Protein AF-A0AAU6Z6U8-F1 (afdb_monomer_lite)

Foldseek 3Di:
DDPPPPPVPVPQDKDKAQDFDQAWDWKDWPVGNPRIDTDHGRDGHHADVPHITMIGHDDPD

Structure (mmCIF, N/CA/C/O backbone):
data_AF-A0AAU6Z6U8-F1
#
_entry.id   AF-A0AAU6Z6U8-F1
#
loop_
_atom_site.group_PDB
_atom_site.id
_atom_site.type_symbol
_atom_site.label_atom_id
_atom_site.label_alt_id
_atom_site.label_comp_id
_atom_site.label_asym_id
_atom_site.label_entity_id
_atom_site.label_seq_id
_atom_site.pdbx_PDB_ins_code
_atom_site.Cartn_x
_atom_site.Cartn_y
_atom_site.Cartn_z
_atom_site.occupancy
_atom_site.B_iso_or_equiv
_atom_site.auth_seq_id
_atom_site.auth_comp_id
_atom_site.auth_asym_id
_atom_site.auth_atom_id
_atom_site.pdbx_PDB_model_num
ATOM 1 N N . MET A 1 1 ? 26.363 -30.986 -9.237 1.00 40.50 1 MET A N 1
ATOM 2 C CA . MET A 1 1 ? 26.042 -29.627 -9.734 1.00 40.50 1 MET A CA 1
ATOM 3 C C . MET A 1 1 ? 24.688 -29.210 -9.169 1.00 40.50 1 MET A C 1
ATOM 5 O O . MET A 1 1 ? 23.692 -29.824 -9.526 1.00 40.50 1 MET A O 1
ATOM 9 N N . LYS A 1 2 ? 24.632 -28.255 -8.229 1.00 41.56 2 LYS A N 1
ATOM 10 C CA . LYS A 1 2 ? 23.366 -27.791 -7.630 1.00 41.56 2 LYS A CA 1
ATOM 11 C C . LYS A 1 2 ? 22.744 -26.737 -8.552 1.00 41.56 2 LYS A C 1
ATOM 13 O O . LYS A 1 2 ? 23.207 -25.604 -8.588 1.00 41.56 2 LYS A O 1
ATOM 18 N N . ARG A 1 3 ? 21.735 -27.128 -9.335 1.00 46.66 3 ARG A N 1
ATOM 19 C CA . ARG A 1 3 ? 20.895 -26.198 -10.103 1.00 46.66 3 ARG A CA 1
ATOM 20 C C . ARG A 1 3 ? 19.961 -25.515 -9.109 1.00 46.66 3 ARG A C 1
ATOM 22 O O . ARG A 1 3 ? 18.945 -26.089 -8.736 1.00 46.66 3 ARG A O 1
ATOM 29 N N . ILE A 1 4 ? 20.336 -24.334 -8.630 1.00 54.84 4 ILE A N 1
ATOM 30 C CA . ILE A 1 4 ? 19.405 -23.480 -7.895 1.00 54.84 4 ILE A CA 1
ATOM 31 C C . ILE A 1 4 ? 18.456 -22.949 -8.964 1.00 54.84 4 ILE A C 1
ATOM 33 O O . ILE A 1 4 ? 18.809 -22.050 -9.725 1.00 54.84 4 ILE A O 1
ATOM 37 N N . ALA A 1 5 ? 17.295 -23.586 -9.103 1.00 52.91 5 ALA A N 1
ATOM 38 C CA . ALA A 1 5 ? 16.194 -22.993 -9.833 1.00 52.91 5 ALA A CA 1
ATOM 39 C C . ALA A 1 5 ? 15.896 -21.674 -9.119 1.00 52.91 5 ALA A C 1
ATOM 41 O O . ALA A 1 5 ? 15.365 -21.674 -8.011 1.00 52.91 5 ALA A O 1
ATOM 42 N N . LEU A 1 6 ? 16.317 -20.556 -9.712 1.00 55.62 6 LEU A N 1
ATOM 43 C CA . LEU A 1 6 ? 15.803 -19.243 -9.362 1.00 55.62 6 LEU A CA 1
ATOM 44 C C . LEU A 1 6 ? 14.330 -19.295 -9.738 1.00 55.62 6 LEU A C 1
ATOM 46 O O . LEU A 1 6 ? 13.947 -18.969 -10.862 1.00 55.62 6 LEU A O 1
ATOM 50 N N . LEU A 1 7 ? 13.521 -19.800 -8.810 1.00 53.75 7 LEU A N 1
ATOM 51 C CA . LEU A 1 7 ? 12.093 -19.617 -8.800 1.00 53.75 7 LEU A CA 1
ATOM 52 C C . LEU A 1 7 ? 11.928 -18.098 -8.721 1.00 53.75 7 LEU A C 1
ATOM 54 O O . LEU A 1 7 ? 11.881 -17.509 -7.647 1.00 53.75 7 LEU A O 1
ATOM 58 N N . ARG A 1 8 ? 11.910 -17.440 -9.889 1.00 48.12 8 ARG A N 1
ATOM 59 C CA . ARG A 1 8 ? 11.254 -16.150 -10.092 1.00 48.12 8 ARG A CA 1
ATOM 60 C C . ARG A 1 8 ? 9.771 -16.407 -9.880 1.00 48.12 8 ARG A C 1
ATOM 62 O O . ARG A 1 8 ? 8.961 -16.289 -10.795 1.00 48.12 8 ARG A O 1
ATOM 69 N N . GLU A 1 9 ? 9.422 -16.829 -8.677 1.00 46.44 9 GLU A N 1
ATOM 70 C CA . GLU A 1 9 ? 8.089 -16.669 -8.182 1.00 46.44 9 GLU A CA 1
ATOM 71 C C . GLU A 1 9 ? 7.923 -15.155 -8.222 1.00 46.44 9 GLU A C 1
ATOM 73 O O . GLU A 1 9 ? 8.608 -14.408 -7.519 1.00 46.44 9 GLU A O 1
ATOM 78 N N . ARG A 1 10 ? 7.127 -14.680 -9.181 1.00 51.84 10 ARG A N 1
ATOM 79 C CA . ARG A 1 10 ? 6.620 -13.313 -9.190 1.00 51.84 10 ARG A CA 1
ATOM 80 C C . ARG A 1 10 ? 5.689 -13.202 -7.984 1.00 51.84 10 ARG A C 1
ATOM 82 O O . ARG A 1 10 ? 4.487 -13.039 -8.152 1.00 51.84 10 ARG A O 1
ATOM 89 N N . VAL A 1 11 ? 6.222 -13.376 -6.775 1.00 55.91 11 VAL A N 1
ATOM 90 C CA . VAL A 1 11 ? 5.515 -13.048 -5.553 1.00 55.91 11 VAL A CA 1
ATOM 91 C C . VAL A 1 11 ? 5.360 -11.552 -5.664 1.00 55.91 11 VAL A C 1
ATOM 93 O O . VAL A 1 11 ? 6.334 -10.815 -5.515 1.00 55.91 11 VAL A O 1
ATOM 96 N N . SER A 1 12 ? 4.168 -11.107 -6.054 1.00 61.47 12 SER A N 1
ATOM 97 C CA . SER A 1 12 ? 3.772 -9.718 -5.901 1.00 61.47 12 SER A CA 1
ATOM 98 C C . SER A 1 12 ? 4.083 -9.379 -4.453 1.00 61.47 12 SER A C 1
ATOM 100 O O . SER A 1 12 ? 3.468 -9.980 -3.566 1.00 61.47 12 SER A O 1
ATOM 102 N N . PRO A 1 13 ? 5.100 -8.546 -4.183 1.00 78.06 13 PRO A N 1
A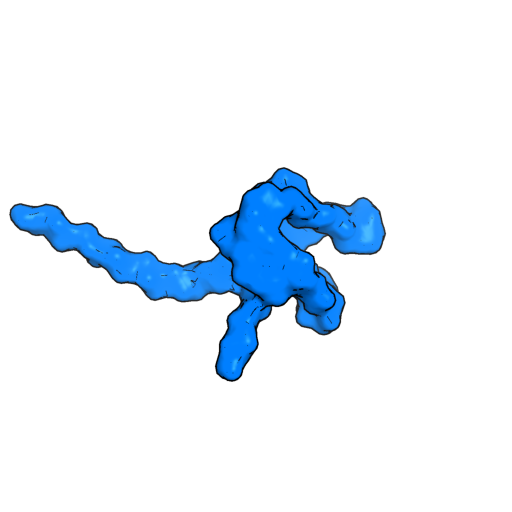TOM 103 C CA . PRO A 1 13 ? 5.577 -8.438 -2.825 1.00 78.06 13 PRO A CA 1
ATOM 104 C C . PRO A 1 13 ? 4.440 -7.854 -1.985 1.00 78.06 13 PRO A C 1
ATOM 106 O O . PRO A 1 13 ? 3.755 -6.912 -2.396 1.00 78.06 13 PRO A O 1
ATOM 109 N N . ALA A 1 14 ? 4.185 -8.508 -0.859 1.00 85.88 14 ALA A N 1
ATOM 110 C CA . ALA A 1 14 ? 3.155 -8.153 0.098 1.00 85.88 14 ALA A CA 1
ATOM 111 C C . ALA A 1 14 ? 3.819 -7.979 1.464 1.00 85.88 14 ALA A C 1
ATOM 113 O O . ALA A 1 14 ? 4.754 -8.709 1.794 1.00 85.88 14 ALA A O 1
ATOM 114 N N . GLY A 1 15 ? 3.354 -7.015 2.250 1.00 90.00 15 GLY A N 1
ATOM 115 C CA . GLY A 1 15 ? 3.864 -6.770 3.593 1.00 90.00 15 GLY A CA 1
ATOM 116 C C . GLY A 1 15 ? 2.758 -6.319 4.528 1.00 90.00 15 GLY A C 1
ATOM 117 O O . GLY A 1 15 ? 1.865 -5.575 4.141 1.00 90.00 15 GLY A O 1
ATOM 118 N N . THR A 1 16 ? 2.784 -6.792 5.765 1.00 92.81 16 THR A N 1
ATOM 119 C CA . THR A 1 16 ? 1.839 -6.362 6.798 1.00 92.81 16 THR A CA 1
ATOM 120 C C . THR A 1 16 ? 2.218 -4.994 7.350 1.00 92.81 16 THR A C 1
ATOM 122 O O . THR A 1 16 ? 3.389 -4.616 7.343 1.00 92.81 16 THR A O 1
ATOM 125 N N . THR A 1 17 ? 1.240 -4.261 7.878 1.00 93.44 17 THR A N 1
ATOM 126 C CA . THR A 1 17 ? 1.495 -3.093 8.728 1.00 93.44 17 THR A CA 1
ATOM 127 C C . THR A 1 17 ? 2.568 -3.408 9.778 1.00 93.44 17 THR A C 1
ATOM 129 O O . THR A 1 17 ? 2.533 -4.459 10.415 1.00 93.44 17 THR A O 1
ATOM 132 N N . GLY A 1 18 ? 3.529 -2.501 9.952 1.00 92.50 18 GLY A N 1
ATOM 133 C CA . GLY A 1 18 ? 4.672 -2.674 10.851 1.00 92.50 18 GLY A CA 1
ATOM 134 C C . GLY A 1 18 ? 5.861 -3.421 10.237 1.00 92.50 18 GLY A C 1
ATOM 135 O O . GLY A 1 18 ? 6.950 -3.392 10.804 1.00 92.50 18 GLY A O 1
ATOM 136 N N . SER A 1 19 ? 5.706 -4.056 9.072 1.00 91.56 19 SER A N 1
ATOM 137 C CA . SER A 1 19 ? 6.818 -4.678 8.348 1.00 91.56 19 SER A CA 1
ATOM 138 C C . SER A 1 19 ? 7.543 -3.672 7.456 1.00 91.56 19 SER A C 1
ATOM 140 O O . SER A 1 19 ? 6.935 -2.738 6.933 1.00 91.56 19 SER A O 1
ATOM 142 N N . HIS A 1 20 ? 8.843 -3.886 7.255 1.00 91.38 20 HIS A N 1
ATOM 143 C CA . HIS A 1 20 ? 9.625 -3.109 6.299 1.00 91.38 20 HIS A CA 1
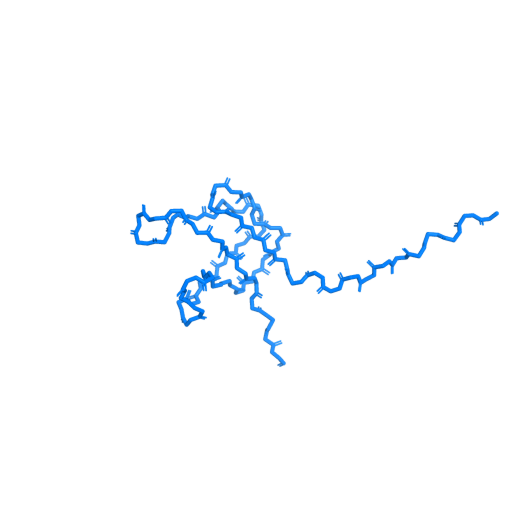ATOM 144 C C . HIS A 1 20 ? 9.190 -3.425 4.866 1.00 91.38 20 HIS A C 1
ATOM 146 O O . HIS A 1 20 ? 8.998 -4.582 4.489 1.00 91.38 20 HIS A O 1
ATOM 152 N N . CYS A 1 21 ? 9.065 -2.378 4.066 1.00 90.69 21 CYS A N 1
ATOM 153 C CA . CYS A 1 21 ? 8.739 -2.440 2.660 1.00 90.69 21 CYS A CA 1
ATOM 154 C C . CYS A 1 21 ? 9.889 -3.122 1.904 1.00 90.69 21 CYS A C 1
ATOM 156 O O . CYS A 1 21 ? 11.018 -2.628 1.943 1.00 90.69 21 CYS A O 1
ATOM 158 N N . PRO A 1 22 ? 9.637 -4.240 1.207 1.00 88.44 22 PRO A N 1
ATOM 159 C CA . PRO A 1 22 ? 10.692 -5.000 0.543 1.00 88.44 22 PRO A CA 1
ATOM 160 C C . PRO A 1 22 ? 11.180 -4.354 -0.759 1.00 88.44 22 PRO A C 1
ATOM 162 O O . PRO A 1 22 ? 12.213 -4.759 -1.277 1.00 88.44 22 PRO A O 1
ATOM 165 N N . ALA A 1 23 ? 10.425 -3.412 -1.338 1.00 88.19 23 ALA A N 1
ATOM 166 C CA . ALA A 1 23 ? 10.802 -2.747 -2.582 1.00 88.19 23 ALA A CA 1
ATOM 167 C C . ALA A 1 23 ? 10.076 -1.411 -2.761 1.00 88.19 23 ALA A C 1
ATOM 169 O O . ALA A 1 23 ? 8.862 -1.319 -2.561 1.00 88.19 23 ALA A O 1
ATOM 170 N N . SER A 1 24 ? 10.796 -0.406 -3.258 1.00 90.19 24 SER A N 1
ATOM 171 C CA . SER A 1 24 ? 10.212 0.887 -3.618 1.00 90.19 24 SER A CA 1
ATOM 172 C C . SER A 1 24 ? 9.146 0.756 -4.715 1.00 90.19 24 SER A C 1
ATOM 174 O O . SER A 1 24 ? 9.301 -0.013 -5.673 1.00 90.19 24 SER A O 1
ATOM 176 N N . GLY A 1 25 ? 8.062 1.521 -4.607 1.00 92.06 25 GLY A N 1
ATOM 177 C CA . GLY A 1 25 ? 7.029 1.616 -5.638 1.00 92.06 25 GLY A CA 1
ATOM 178 C C . GLY A 1 25 ? 5.646 1.941 -5.090 1.00 92.06 25 GLY A C 1
ATOM 179 O O . GLY A 1 25 ? 5.503 2.422 -3.969 1.00 92.06 25 GLY A O 1
ATOM 180 N N . LEU A 1 26 ? 4.633 1.661 -5.907 1.00 92.94 26 LEU A N 1
ATOM 181 C CA . LEU A 1 26 ? 3.227 1.818 -5.555 1.00 92.94 26 LEU A CA 1
ATOM 182 C C . LEU A 1 26 ? 2.725 0.590 -4.798 1.00 92.94 26 LEU A C 1
ATOM 184 O O . LEU A 1 26 ? 2.964 -0.550 -5.199 1.00 92.94 26 LEU A O 1
ATOM 188 N N . TRP A 1 27 ? 1.989 0.826 -3.725 1.00 93.19 27 TRP A N 1
ATOM 189 C CA . TRP A 1 27 ? 1.396 -0.189 -2.871 1.00 93.19 27 TRP A CA 1
ATOM 190 C C . TRP A 1 27 ? -0.029 0.205 -2.526 1.00 93.19 27 TRP A C 1
ATOM 192 O O . TRP A 1 27 ? -0.333 1.379 -2.368 1.00 93.19 27 TRP A O 1
ATOM 202 N N . SER A 1 28 ? -0.904 -0.773 -2.371 1.00 93.94 28 SER A N 1
ATOM 203 C CA . SER A 1 28 ? -2.277 -0.548 -1.927 1.00 93.94 28 SER A CA 1
ATOM 204 C C . SER A 1 28 ? -2.600 -1.484 -0.768 1.00 93.94 28 SER A C 1
ATOM 206 O O . SER A 1 28 ? -2.139 -2.633 -0.788 1.00 93.94 28 SER A O 1
ATOM 208 N N . PRO 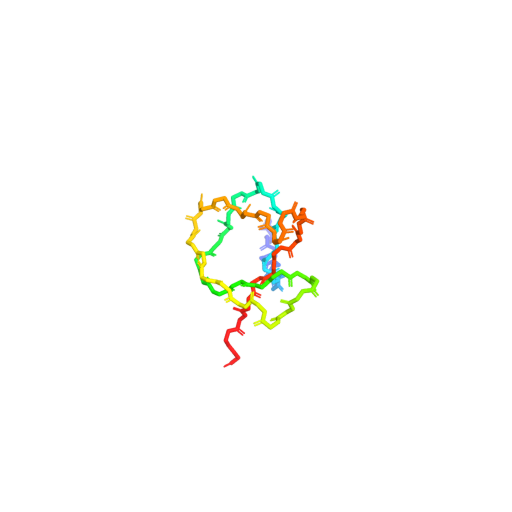A 1 29 ? -3.398 -1.052 0.214 1.00 94.06 29 PRO A N 1
ATOM 209 C CA . PRO A 1 29 ? -3.905 -1.950 1.235 1.00 94.06 29 PRO A CA 1
ATOM 210 C C . PRO A 1 29 ? -4.859 -2.969 0.595 1.00 94.06 29 PRO A C 1
ATOM 212 O O . PRO A 1 29 ? -5.583 -2.660 -0.350 1.00 94.06 29 PRO A O 1
ATOM 215 N N . ASP A 1 30 ? -4.874 -4.192 1.112 1.00 89.94 30 ASP A N 1
ATOM 216 C CA . ASP A 1 30 ? -5.677 -5.295 0.575 1.00 89.94 30 ASP A CA 1
ATOM 217 C C . ASP A 1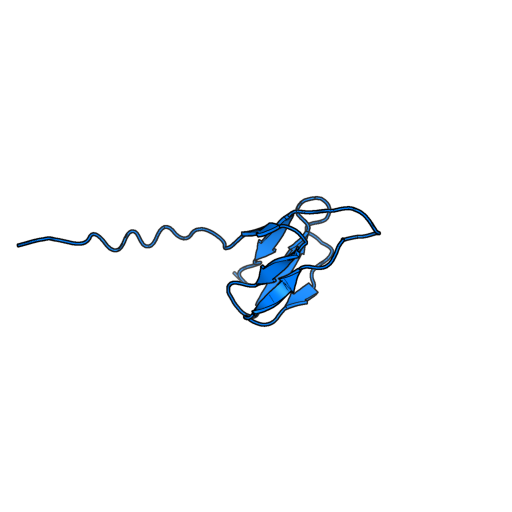 30 ? -7.181 -5.006 0.666 1.00 89.94 30 ASP A C 1
ATOM 219 O O . ASP A 1 30 ? -7.933 -5.300 -0.259 1.00 89.94 30 ASP A O 1
ATOM 223 N N . ALA A 1 31 ? -7.594 -4.339 1.749 1.00 88.44 31 ALA A N 1
ATOM 224 C CA . ALA A 1 31 ? -8.973 -3.917 1.970 1.00 88.44 31 ALA A CA 1
ATOM 225 C C . ALA A 1 31 ? -9.438 -2.806 1.009 1.00 88.44 31 ALA A C 1
ATOM 227 O O . ALA A 1 31 ? -10.633 -2.683 0.757 1.00 88.44 31 ALA A O 1
ATOM 228 N N . GLU A 1 32 ? -8.518 -1.996 0.476 1.00 90.56 32 GLU A N 1
ATOM 229 C CA . GLU A 1 32 ? -8.856 -0.870 -0.399 1.00 90.56 32 GLU A CA 1
ATOM 230 C C . GLU A 1 32 ? -7.828 -0.735 -1.537 1.00 90.56 32 GLU A C 1
ATOM 232 O O . GLU A 1 32 ? -6.948 0.128 -1.504 1.00 90.56 32 GLU A O 1
ATOM 237 N N . PRO A 1 33 ? -7.933 -1.567 -2.593 1.00 88.44 33 PRO A N 1
ATOM 238 C CA . PRO A 1 33 ? -6.950 -1.612 -3.681 1.00 88.44 33 PRO A CA 1
ATOM 239 C C . PRO A 1 33 ? -6.808 -0.304 -4.474 1.00 88.44 33 PRO A C 1
ATOM 241 O O . PRO A 1 33 ? -5.840 -0.129 -5.214 1.00 88.44 33 PRO A O 1
ATOM 244 N N . HIS A 1 34 ? -7.785 0.595 -4.345 1.00 89.06 34 HIS A N 1
ATOM 245 C CA . HIS A 1 34 ? -7.795 1.915 -4.972 1.00 89.06 34 HIS A CA 1
ATOM 246 C C . HIS A 1 34 ? -7.019 2.966 -4.162 1.00 89.06 34 HIS A C 1
ATOM 248 O O . HIS A 1 34 ? -6.607 3.975 -4.731 1.00 89.06 34 HIS A O 1
ATOM 254 N N . ALA A 1 35 ? -6.771 2.729 -2.868 1.00 91.38 35 ALA A N 1
ATOM 255 C CA . ALA A 1 35 ? -5.983 3.607 -2.004 1.00 91.38 35 ALA A CA 1
ATOM 256 C C . ALA A 1 35 ? -4.478 3.375 -2.214 1.00 91.38 35 ALA A C 1
ATOM 258 O O . ALA A 1 35 ? -3.771 2.844 -1.356 1.00 91.38 35 ALA A O 1
ATOM 259 N N . VAL A 1 36 ? -3.988 3.737 -3.399 1.00 91.88 36 VAL A N 1
ATOM 260 C CA . VAL A 1 36 ? -2.585 3.553 -3.778 1.00 91.88 36 VAL A CA 1
ATOM 261 C C . VAL A 1 36 ? -1.701 4.590 -3.083 1.00 91.88 36 VAL A C 1
ATOM 263 O O . VAL A 1 36 ? -1.973 5.787 -3.124 1.00 91.88 36 VAL A O 1
ATOM 266 N N . GLN A 1 37 ? -0.616 4.124 -2.473 1.00 92.19 37 GLN A N 1
ATOM 267 C CA . GLN A 1 37 ? 0.399 4.931 -1.807 1.00 92.19 37 GLN A CA 1
ATOM 268 C C . GLN A 1 37 ? 1.794 4.511 -2.264 1.00 92.19 37 GLN A C 1
ATOM 270 O O . GLN A 1 37 ? 2.056 3.339 -2.538 1.00 92.19 37 GLN A O 1
ATOM 275 N N . THR A 1 38 ? 2.707 5.472 -2.340 1.00 92.81 38 THR A N 1
ATOM 276 C CA . THR A 1 38 ? 4.104 5.208 -2.690 1.00 92.81 38 THR A CA 1
ATOM 277 C C . THR A 1 38 ? 4.905 4.940 -1.425 1.00 92.81 38 THR A C 1
ATOM 279 O O . THR A 1 38 ? 4.945 5.783 -0.532 1.00 92.81 38 THR A O 1
ATOM 282 N N . PHE A 1 39 ? 5.595 3.801 -1.371 1.00 93.25 39 PHE A N 1
ATOM 283 C CA . PHE A 1 39 ? 6.574 3.508 -0.323 1.00 93.25 39 PHE A CA 1
ATOM 284 C C . PHE A 1 39 ? 7.945 3.262 -0.929 1.00 93.25 39 PHE A C 1
ATOM 286 O O . PHE A 1 39 ? 8.066 2.783 -2.057 1.00 93.25 39 PHE A O 1
ATOM 293 N N . PHE A 1 40 ? 8.978 3.553 -0.148 1.00 91.19 40 PHE A N 1
ATOM 294 C CA . PHE A 1 40 ? 10.358 3.219 -0.472 1.00 91.19 40 PHE A CA 1
ATOM 295 C C . PHE A 1 40 ? 10.778 1.932 0.236 1.00 91.19 40 PHE A C 1
ATOM 297 O O . PHE A 1 40 ? 10.222 1.575 1.275 1.00 91.19 40 PHE A O 1
ATOM 304 N N . GLU A 1 41 ? 11.748 1.227 -0.334 1.00 91.62 41 GLU A N 1
ATOM 305 C CA . GLU A 1 41 ? 12.387 0.076 0.299 1.00 91.62 41 GLU A CA 1
ATOM 306 C C . GLU A 1 41 ? 12.910 0.444 1.696 1.00 91.62 41 GLU A C 1
ATOM 308 O O . GLU A 1 41 ? 13.455 1.527 1.908 1.00 91.62 41 GLU A O 1
ATOM 313 N N . GLY A 1 42 ? 12.691 -0.443 2.665 1.00 90.06 42 GLY A N 1
ATOM 314 C CA . GLY A 1 42 ? 13.048 -0.221 4.065 1.00 90.06 42 GLY A CA 1
ATOM 315 C C . GLY A 1 42 ? 12.064 0.656 4.845 1.00 90.06 42 GLY A C 1
ATOM 316 O O . GLY A 1 42 ? 12.167 0.723 6.064 1.00 90.06 42 GLY A O 1
ATOM 317 N N . HIS A 1 43 ? 11.074 1.287 4.204 1.00 93.31 43 HIS A N 1
ATOM 318 C CA . HIS A 1 43 ? 10.045 2.046 4.919 1.00 93.31 43 HIS A CA 1
ATOM 319 C C . HIS A 1 43 ? 9.071 1.114 5.649 1.00 93.31 43 HIS A C 1
ATOM 321 O O . HIS A 1 43 ? 8.663 0.098 5.097 1.00 93.31 43 HIS A O 1
ATOM 327 N N . VAL A 1 44 ? 8.649 1.446 6.868 1.00 93.31 44 VAL A N 1
ATOM 328 C CA . VAL A 1 44 ? 7.673 0.626 7.602 1.00 93.31 44 VAL A CA 1
ATOM 329 C C . VAL A 1 44 ? 6.263 0.892 7.081 1.00 93.31 44 VAL A C 1
ATOM 331 O O . VAL A 1 44 ? 5.848 2.042 6.938 1.00 93.31 44 VAL A O 1
ATOM 334 N N . PHE A 1 45 ? 5.509 -0.169 6.804 1.00 93.25 45 PHE A N 1
ATOM 335 C CA . PHE A 1 45 ? 4.122 -0.040 6.376 1.00 93.25 45 PHE A CA 1
ATOM 336 C C . PHE A 1 45 ? 3.236 0.537 7.491 1.00 93.25 45 PHE A C 1
ATOM 338 O O . PHE A 1 45 ? 3.194 -0.038 8.585 1.00 93.25 45 PHE A O 1
ATOM 345 N N . PRO A 1 46 ? 2.486 1.622 7.236 1.00 93.44 46 PRO A N 1
ATOM 346 C CA . PRO A 1 46 ? 1.584 2.195 8.225 1.00 93.44 46 PRO A CA 1
ATOM 347 C C . PRO A 1 46 ? 0.303 1.358 8.383 1.00 93.44 46 PRO A C 1
ATOM 349 O O . PRO A 1 46 ? 0.027 0.419 7.623 1.00 93.44 46 PRO A O 1
ATOM 352 N N . THR A 1 47 ? -0.490 1.684 9.403 1.00 93.75 47 THR A N 1
ATOM 353 C CA . THR A 1 47 ? -1.899 1.272 9.474 1.00 93.75 47 THR A CA 1
ATOM 354 C C . THR A 1 47 ? -2.696 2.019 8.405 1.00 93.75 47 THR A C 1
ATOM 356 O O . THR A 1 47 ? -2.385 3.164 8.077 1.00 93.75 47 THR A O 1
ATOM 359 N N . HIS A 1 48 ? -3.743 1.392 7.870 1.00 90.69 48 HIS A N 1
ATOM 360 C CA . HIS A 1 48 ? -4.698 2.067 6.985 1.00 90.69 48 HIS A CA 1
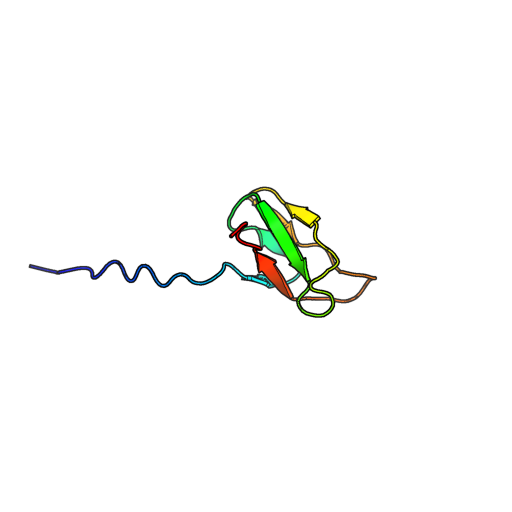ATOM 361 C C . HIS A 1 48 ? -5.959 2.387 7.782 1.00 90.69 48 HIS A C 1
ATOM 363 O O . HIS A 1 48 ? -6.550 1.486 8.374 1.00 90.69 48 HIS A O 1
ATOM 369 N N . ASN A 1 49 ? -6.345 3.664 7.864 1.00 89.44 49 ASN A N 1
ATOM 370 C CA . ASN A 1 49 ? -7.482 4.132 8.676 1.00 89.44 49 ASN A CA 1
ATOM 371 C C . ASN A 1 49 ? -7.449 3.634 10.138 1.00 89.44 49 ASN A C 1
ATOM 373 O O . ASN A 1 49 ? -8.461 3.212 10.693 1.00 89.44 49 ASN A O 1
ATOM 377 N N . GLY A 1 50 ? -6.263 3.613 10.756 1.00 89.81 50 GLY A N 1
ATOM 378 C CA . GLY A 1 50 ? -6.078 3.123 12.129 1.00 89.81 50 GLY A CA 1
ATOM 379 C C . GLY A 1 50 ? -6.166 1.600 12.292 1.00 89.81 50 GLY A C 1
ATOM 380 O O . GLY A 1 50 ? -5.985 1.104 13.401 1.00 89.81 50 GLY A O 1
ATOM 381 N N . THR A 1 51 ? -6.384 0.848 11.209 1.00 90.06 51 THR A N 1
ATOM 382 C CA . THR A 1 51 ? -6.511 -0.614 11.230 1.00 90.06 51 THR A CA 1
ATOM 383 C C . THR A 1 51 ? -5.258 -1.277 10.640 1.00 90.06 51 THR A C 1
ATOM 385 O O . THR A 1 51 ? -4.737 -0.809 9.619 1.00 90.06 51 THR A O 1
ATOM 388 N N . PRO A 1 52 ? -4.736 -2.359 11.248 1.00 91.69 52 PRO A N 1
ATOM 389 C CA . PRO A 1 52 ? -3.683 -3.168 10.641 1.00 91.69 52 PRO A CA 1
ATOM 390 C C . PRO A 1 52 ? -4.154 -3.770 9.315 1.00 91.69 52 PRO A C 1
ATOM 392 O O . PRO A 1 52 ? -5.253 -4.315 9.232 1.00 91.69 52 PRO A O 1
ATOM 395 N N . THR A 1 53 ? -3.326 -3.688 8.278 1.00 94.06 53 THR A N 1
ATOM 396 C CA . THR A 1 53 ? -3.670 -4.188 6.944 1.00 94.06 53 THR A CA 1
ATOM 397 C C . THR A 1 53 ? -2.481 -4.871 6.276 1.00 94.06 53 THR A C 1
ATOM 399 O O . THR A 1 53 ? -1.345 -4.817 6.757 1.00 94.06 53 THR A O 1
ATOM 402 N N . VAL A 1 54 ? -2.750 -5.534 5.156 1.00 93.50 54 VAL A N 1
ATOM 403 C CA . VAL A 1 54 ? -1.729 -6.079 4.266 1.00 93.50 54 VAL A CA 1
ATOM 404 C C . VAL A 1 54 ? -1.575 -5.127 3.093 1.00 93.50 54 VAL A C 1
ATOM 406 O O . VAL A 1 54 ? -2.532 -4.846 2.385 1.00 93.50 54 VAL A O 1
ATOM 409 N N . TRP A 1 55 ? -0.364 -4.653 2.862 1.00 93.69 55 TRP A N 1
ATOM 410 C CA . TRP A 1 55 ? 0.007 -3.865 1.701 1.00 93.69 55 TRP A CA 1
ATOM 411 C C . TRP A 1 55 ? 0.451 -4.787 0.579 1.00 93.69 55 TRP A C 1
ATOM 413 O O . TRP A 1 55 ? 1.270 -5.681 0.789 1.00 93.69 55 TRP A O 1
ATOM 423 N N . ARG A 1 56 ? -0.065 -4.563 -0.627 1.00 92.81 56 ARG A N 1
ATOM 424 C CA . ARG A 1 56 ? 0.325 -5.288 -1.839 1.00 92.81 56 ARG A CA 1
ATOM 425 C C . ARG A 1 56 ? 0.916 -4.330 -2.850 1.00 92.81 56 ARG A C 1
ATOM 427 O O . ARG A 1 56 ? 0.316 -3.298 -3.151 1.00 92.81 56 ARG A O 1
ATOM 434 N N . ARG A 1 57 ? 2.077 -4.683 -3.400 1.00 90.50 57 ARG A N 1
ATOM 435 C CA . ARG A 1 57 ? 2.712 -3.879 -4.439 1.00 90.50 57 ARG A CA 1
ATOM 436 C C . ARG A 1 57 ? 1.873 -3.922 -5.707 1.00 90.50 57 ARG A C 1
ATOM 438 O O . ARG A 1 57 ? 1.507 -4.993 -6.193 1.00 90.50 57 ARG A O 1
ATOM 445 N N . ARG A 1 58 ? 1.609 -2.747 -6.260 1.00 88.50 58 ARG A N 1
ATOM 446 C CA . ARG A 1 58 ? 1.025 -2.579 -7.583 1.00 88.50 58 ARG A CA 1
ATOM 447 C C . ARG A 1 58 ? 2.175 -2.581 -8.577 1.00 88.50 58 ARG A C 1
ATOM 449 O O . ARG A 1 58 ? 3.104 -1.784 -8.480 1.00 88.50 58 ARG A O 1
ATOM 456 N N . THR A 1 59 ? 2.143 -3.538 -9.490 1.00 75.31 59 THR A N 1
ATOM 457 C CA . THR A 1 59 ? 2.948 -3.459 -10.704 1.00 75.31 59 THR A CA 1
ATOM 458 C C . THR A 1 59 ? 2.172 -2.567 -11.660 1.00 75.31 59 THR A C 1
ATOM 460 O O . THR A 1 59 ? 0.995 -2.821 -11.912 1.00 75.31 59 THR A O 1
ATOM 463 N N . GLU A 1 60 ? 2.786 -1.475 -12.110 1.00 62.72 60 GLU A N 1
ATOM 464 C CA . GLU A 1 60 ? 2.277 -0.795 -13.299 1.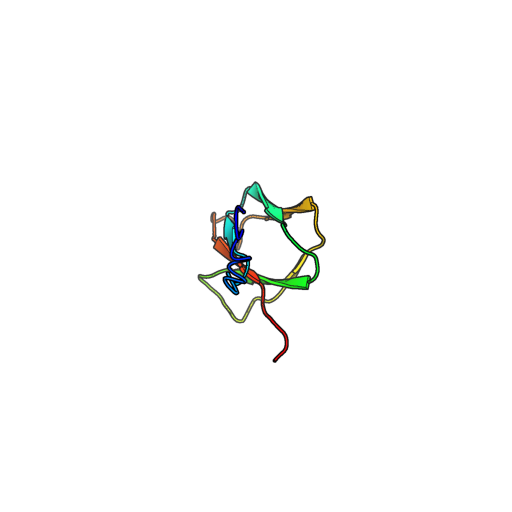00 62.72 60 GLU A CA 1
ATOM 465 C C . GLU A 1 60 ? 2.386 -1.811 -14.441 1.00 62.72 60 GLU A C 1
ATOM 467 O O . GLU A 1 60 ? 3.441 -2.430 -14.611 1.00 62.72 60 GLU A O 1
ATOM 472 N N . GLY A 1 61 ? 1.245 -2.112 -15.063 1.00 50.97 61 GLY A N 1
ATOM 473 C CA . GLY A 1 61 ? 1.125 -3.123 -16.114 1.00 50.97 61 GLY A CA 1
ATOM 474 C C . GLY A 1 61 ? 1.856 -2.727 -17.383 1.00 50.97 61 GLY A C 1
ATOM 475 O O . GLY A 1 61 ? 1.892 -1.513 -17.677 1.00 50.97 61 GLY A O 1
#

Radius of gyration: 13.54 Å; chains: 1; bounding box: 35×35×28 Å

Sequence (61 aa):
MKRIALLRERVSPAGTTGSHCPASGLWSPDAEPHAVQTFFEGHVFPTHNGTPTVWRRRTEG

Secondary structure (DSSP, 8-state):
-------------EEETTSBPSSSEEEEETT-TT--EEE-TTPBPPPBTTB--EEEEEPP-

pLDDT: mean 81.81, std 17.02, range [40.5, 94.06]